Protein AF-A0A352MAC7-F1 (afdb_monomer_lite)

Structure (mmCIF, N/CA/C/O backbone):
data_AF-A0A352MAC7-F1
#
_entry.id   AF-A0A352MAC7-F1
#
loop_
_atom_site.group_PDB
_atom_site.id
_atom_site.type_symbol
_atom_site.label_atom_id
_atom_site.label_alt_id
_atom_site.label_comp_id
_atom_site.label_asym_id
_atom_site.label_entity_id
_atom_site.label_seq_id
_atom_site.pdbx_PDB_ins_code
_atom_site.Cartn_x
_atom_site.Cartn_y
_atom_site.Cartn_z
_atom_site.occupancy
_atom_site.B_iso_or_equiv
_atom_site.auth_seq_id
_atom_site.auth_comp_id
_atom_site.auth_asym_id
_atom_site.auth_atom_id
_atom_site.pdbx_PDB_model_num
ATOM 1 N N . MET A 1 1 ? -10.032 -24.413 -21.551 1.00 41.28 1 MET A N 1
ATOM 2 C CA . MET A 1 1 ? -10.081 -24.296 -20.079 1.00 41.28 1 MET A CA 1
ATOM 3 C C . MET A 1 1 ? -9.600 -22.905 -19.734 1.00 41.28 1 MET A C 1
ATOM 5 O O . MET A 1 1 ? -8.398 -22.683 -19.654 1.00 41.28 1 MET A O 1
ATOM 9 N N . ASP A 1 2 ? -10.530 -21.963 -19.620 1.00 54.56 2 ASP A N 1
ATOM 10 C CA . ASP A 1 2 ? -10.239 -20.599 -19.197 1.00 54.56 2 ASP A CA 1
ATOM 11 C C . ASP A 1 2 ? -9.741 -20.632 -17.755 1.00 54.56 2 ASP A C 1
ATOM 13 O O . ASP A 1 2 ? -10.463 -20.960 -16.812 1.00 54.56 2 ASP A O 1
ATOM 17 N N . LYS A 1 3 ? -8.442 -20.391 -17.597 1.00 60.97 3 LYS A N 1
ATOM 18 C CA . LYS A 1 3 ? -7.799 -20.293 -16.296 1.00 60.97 3 LYS A CA 1
ATOM 19 C C . LYS A 1 3 ? -8.347 -19.027 -15.644 1.00 60.97 3 LYS A C 1
ATOM 21 O O . LYS A 1 3 ? -8.003 -17.934 -16.078 1.00 60.97 3 LYS A O 1
ATOM 26 N N . VAL A 1 4 ? -9.214 -19.169 -14.640 1.00 63.81 4 VAL A N 1
ATOM 27 C CA . VAL A 1 4 ? -9.703 -18.032 -13.848 1.00 63.81 4 VAL A CA 1
ATOM 28 C C . VAL A 1 4 ? -8.493 -17.387 -13.184 1.00 63.81 4 VAL A C 1
ATOM 30 O O . VAL A 1 4 ? -7.916 -17.918 -12.232 1.00 63.81 4 VAL A O 1
ATOM 33 N N . GLU A 1 5 ? -8.047 -16.279 -13.760 1.00 80.50 5 GLU A N 1
ATOM 34 C CA . GLU A 1 5 ? -6.877 -15.565 -13.294 1.00 80.50 5 GLU A CA 1
ATOM 35 C C . GLU A 1 5 ? -7.247 -14.821 -12.012 1.00 80.50 5 GLU A C 1
ATOM 37 O O . GLU A 1 5 ? -8.220 -14.068 -11.945 1.00 80.50 5 GLU A O 1
ATOM 42 N N . ARG A 1 6 ? -6.501 -15.094 -10.941 1.00 85.75 6 ARG A N 1
ATOM 43 C CA . ARG A 1 6 ? -6.726 -14.454 -9.649 1.00 85.75 6 ARG A CA 1
ATOM 44 C C . ARG A 1 6 ? -6.417 -12.961 -9.797 1.00 85.75 6 ARG A C 1
ATOM 46 O O . ARG A 1 6 ? -5.260 -12.596 -9.987 1.00 85.75 6 ARG A O 1
ATOM 53 N N . GLN A 1 7 ? -7.440 -12.116 -9.664 1.00 89.88 7 GLN A N 1
ATOM 54 C CA . GLN A 1 7 ? -7.330 -10.656 -9.749 1.00 89.88 7 GLN A CA 1
ATOM 55 C C . GLN A 1 7 ? -6.658 -10.080 -8.493 1.00 89.88 7 GLN A C 1
ATOM 57 O O . GLN A 1 7 ? -7.298 -9.540 -7.596 1.00 89.88 7 GLN A O 1
ATOM 62 N N . THR A 1 8 ? -5.343 -10.254 -8.403 1.00 91.56 8 THR A N 1
ATOM 63 C CA . THR A 1 8 ? -4.502 -9.747 -7.313 1.00 91.56 8 THR A CA 1
ATOM 64 C C . THR A 1 8 ? -3.255 -9.101 -7.881 1.00 91.56 8 THR A C 1
ATOM 66 O O . THR A 1 8 ? -2.709 -9.619 -8.850 1.00 91.56 8 THR A O 1
ATOM 69 N N . PHE A 1 9 ? -2.747 -8.059 -7.219 1.00 91.56 9 PHE A N 1
ATOM 70 C CA . PHE A 1 9 ? -1.490 -7.427 -7.615 1.00 91.56 9 PHE A CA 1
ATOM 71 C C . PHE A 1 9 ? -0.338 -8.434 -7.628 1.00 91.56 9 PHE A C 1
ATOM 73 O O . PHE A 1 9 ? -0.003 -9.044 -6.596 1.00 91.56 9 PHE A O 1
ATOM 80 N N . GLY A 1 10 ? 0.273 -8.580 -8.800 1.00 92.38 10 GLY A N 1
ATOM 81 C CA . GLY A 1 10 ? 1.480 -9.355 -9.022 1.00 92.38 10 GLY A CA 1
ATOM 82 C C . GLY A 1 10 ? 2.701 -8.706 -8.373 1.00 92.38 10 GLY A C 1
ATOM 83 O O . GLY A 1 10 ? 2.661 -7.586 -7.870 1.00 92.38 10 GLY A O 1
ATOM 84 N N . LYS A 1 11 ? 3.836 -9.412 -8.389 1.00 91.81 11 LYS A N 1
ATOM 85 C CA . LYS A 1 11 ? 5.083 -8.931 -7.769 1.00 91.81 11 LYS A CA 1
ATOM 86 C C . LYS A 1 11 ? 5.537 -7.575 -8.324 1.00 91.81 11 LYS A C 1
ATOM 88 O O . LYS A 1 11 ? 5.989 -6.739 -7.554 1.00 91.81 11 LYS A O 1
ATOM 93 N N . ASN A 1 12 ? 5.392 -7.369 -9.632 1.00 93.44 12 ASN A N 1
ATOM 94 C CA . ASN A 1 12 ? 5.821 -6.144 -10.310 1.00 93.44 12 ASN A CA 1
ATOM 95 C C . ASN A 1 12 ? 4.887 -4.957 -10.060 1.00 93.44 12 ASN A C 1
ATOM 97 O O . ASN A 1 12 ? 5.300 -3.828 -10.271 1.00 93.44 12 ASN A O 1
ATOM 101 N N . GLU A 1 13 ? 3.658 -5.205 -9.605 1.00 94.69 13 GLU A N 1
ATOM 102 C CA . GLU A 1 13 ? 2.656 -4.173 -9.317 1.00 94.69 13 GLU A CA 1
ATOM 103 C C . GLU A 1 13 ? 2.659 -3.757 -7.842 1.00 94.69 13 GLU A C 1
ATOM 105 O O . GLU A 1 13 ? 2.013 -2.783 -7.468 1.00 94.69 13 GLU A O 1
ATOM 110 N N . ARG A 1 14 ? 3.373 -4.484 -6.975 1.00 95.06 14 ARG A N 1
ATOM 111 C CA . ARG A 1 14 ? 3.477 -4.153 -5.551 1.00 95.06 14 ARG A CA 1
ATOM 112 C C . ARG A 1 14 ? 4.645 -3.210 -5.315 1.00 95.06 14 ARG A C 1
ATOM 114 O O . ARG A 1 14 ? 5.799 -3.558 -5.554 1.00 95.06 14 ARG A O 1
ATOM 121 N N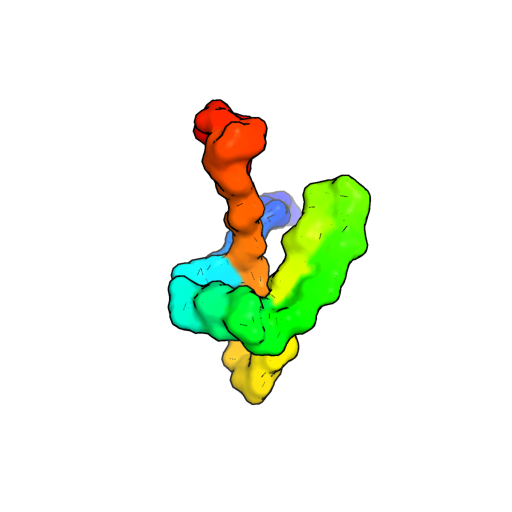 . LEU A 1 15 ? 4.351 -2.046 -4.752 1.00 95.25 15 LEU A N 1
ATOM 122 C CA . LEU A 1 15 ? 5.368 -1.118 -4.285 1.00 95.25 15 LEU A CA 1
ATOM 123 C C . LEU A 1 15 ? 5.900 -1.590 -2.922 1.00 95.25 15 LEU A C 1
ATOM 125 O O . LEU A 1 15 ? 5.235 -1.443 -1.902 1.00 95.25 15 LEU A O 1
ATOM 129 N N . CYS A 1 16 ? 7.098 -2.178 -2.895 1.00 94.00 16 CYS A N 1
ATOM 130 C CA . CYS A 1 16 ? 7.698 -2.706 -1.656 1.00 94.00 16 CYS A CA 1
ATOM 131 C C . CYS A 1 16 ? 8.991 -1.999 -1.227 1.00 94.00 16 CYS A C 1
ATOM 133 O O . CYS A 1 16 ? 9.500 -2.261 -0.140 1.00 94.00 16 CYS A O 1
ATOM 135 N N . ARG A 1 17 ? 9.571 -1.145 -2.079 1.00 93.31 17 ARG A N 1
ATOM 136 C CA . ARG A 1 17 ? 10.855 -0.491 -1.789 1.00 93.31 17 ARG A CA 1
ATOM 137 C C . ARG A 1 17 ? 10.628 0.711 -0.876 1.00 93.31 17 ARG A C 1
ATOM 139 O O . ARG A 1 17 ? 10.092 1.711 -1.337 1.00 93.31 17 ARG A O 1
ATOM 146 N N . THR A 1 18 ? 11.101 0.637 0.368 1.00 94.25 18 THR A N 1
ATOM 147 C CA . THR A 1 18 ? 10.929 1.702 1.373 1.00 94.25 18 THR A CA 1
ATOM 148 C C . THR A 1 18 ? 11.398 3.063 0.868 1.00 94.25 18 THR A C 1
ATOM 150 O O . THR A 1 18 ? 10.627 4.004 0.924 1.00 94.25 18 THR A O 1
ATOM 153 N N . LYS A 1 19 ? 12.574 3.143 0.226 1.00 93.75 19 LYS A N 1
ATOM 154 C CA . LYS A 1 19 ? 13.087 4.405 -0.341 1.00 93.75 19 LYS A CA 1
ATOM 155 C C . LYS A 1 19 ? 12.130 5.072 -1.337 1.00 93.75 19 LYS A C 1
ATOM 157 O O . LYS A 1 19 ? 12.001 6.285 -1.322 1.00 93.75 19 LYS A O 1
ATOM 162 N N . LEU A 1 20 ? 11.468 4.284 -2.192 1.00 92.94 20 LEU A N 1
ATOM 163 C CA . LEU A 1 20 ? 10.492 4.822 -3.148 1.00 92.94 20 LEU A CA 1
ATOM 164 C C . LEU A 1 20 ? 9.214 5.272 -2.438 1.00 92.94 20 LEU A C 1
ATOM 166 O O . LEU A 1 20 ? 8.595 6.246 -2.842 1.00 92.94 20 LEU A O 1
ATOM 170 N N . ILE A 1 21 ? 8.806 4.549 -1.394 1.00 95.50 21 ILE A N 1
ATOM 171 C CA . ILE A 1 21 ? 7.652 4.930 -0.578 1.00 95.50 21 ILE A CA 1
ATOM 172 C C . ILE A 1 21 ? 7.940 6.260 0.128 1.00 95.50 21 ILE A C 1
ATOM 174 O O . ILE A 1 21 ? 7.106 7.158 0.060 1.00 95.50 21 ILE A O 1
ATOM 178 N N . ASP A 1 22 ? 9.117 6.403 0.738 1.00 96.06 22 ASP A N 1
ATOM 179 C CA . ASP A 1 22 ? 9.554 7.638 1.395 1.00 96.06 22 ASP A CA 1
ATOM 180 C C . ASP A 1 22 ? 9.585 8.806 0.395 1.00 96.06 22 ASP A C 1
ATOM 182 O O . ASP A 1 22 ? 8.973 9.841 0.644 1.00 96.06 22 ASP A O 1
ATOM 186 N N . GLU A 1 23 ? 10.167 8.602 -0.793 1.00 94.75 23 GLU A N 1
ATOM 187 C CA . GLU A 1 23 ? 10.184 9.597 -1.875 1.00 94.75 23 GLU A CA 1
ATOM 188 C C . GLU A 1 23 ? 8.772 10.031 -2.300 1.00 94.75 23 GLU A C 1
ATOM 190 O O . GLU A 1 23 ? 8.522 11.222 -2.492 1.00 94.75 23 GLU A O 1
ATOM 195 N N . ILE A 1 24 ? 7.829 9.087 -2.411 1.00 95.50 24 ILE A N 1
ATOM 196 C CA . ILE A 1 24 ? 6.422 9.384 -2.713 1.00 95.50 24 ILE A CA 1
ATOM 197 C C . ILE A 1 24 ? 5.791 10.220 -1.596 1.00 95.50 24 ILE A C 1
ATOM 199 O O . ILE A 1 24 ? 5.002 11.115 -1.885 1.00 95.50 24 ILE A O 1
ATOM 203 N N . PHE A 1 25 ? 6.110 9.961 -0.327 1.00 94.75 25 PHE A N 1
ATOM 204 C CA . PHE A 1 25 ? 5.580 10.754 0.785 1.00 94.75 25 PHE A CA 1
ATOM 205 C C . PHE A 1 25 ? 6.199 12.152 0.890 1.00 94.75 25 PHE A C 1
ATOM 207 O O . PHE A 1 25 ? 5.509 13.066 1.339 1.00 94.75 25 PHE A O 1
ATOM 214 N N . GLU A 1 26 ? 7.454 12.324 0.477 1.00 95.88 26 GLU A N 1
ATOM 215 C CA . GLU A 1 26 ? 8.163 13.608 0.507 1.00 95.88 26 GLU A CA 1
ATOM 216 C C . GLU A 1 26 ? 7.825 14.502 -0.694 1.00 95.88 26 GLU A C 1
ATOM 218 O O . GLU A 1 26 ? 7.553 15.688 -0.520 1.00 95.88 26 GLU A O 1
ATOM 223 N N . ASN A 1 27 ? 7.821 13.937 -1.906 1.00 96.06 27 ASN A N 1
ATOM 224 C CA . ASN A 1 27 ? 7.744 14.689 -3.166 1.00 96.06 27 ASN A CA 1
ATOM 225 C C . ASN A 1 27 ? 6.463 14.413 -3.970 1.00 96.06 27 ASN A C 1
ATOM 227 O O . ASN A 1 27 ? 6.245 15.008 -5.027 1.00 96.06 27 ASN A O 1
ATOM 231 N N . GLY A 1 28 ? 5.625 13.481 -3.513 1.00 95.62 28 GLY A N 1
ATOM 232 C CA . GLY A 1 28 ? 4.419 13.079 -4.223 1.00 95.62 28 GLY A CA 1
ATOM 233 C C . GLY A 1 28 ? 3.278 14.085 -4.111 1.00 95.62 28 GLY A C 1
ATOM 234 O O . GLY A 1 28 ? 3.129 14.835 -3.147 1.00 95.62 28 GLY A O 1
ATOM 235 N N . SER A 1 29 ? 2.407 14.043 -5.112 1.00 97.50 29 SER A N 1
ATOM 236 C CA . SER A 1 29 ? 1.120 14.724 -5.080 1.00 97.50 29 SER A CA 1
ATOM 237 C C . SER A 1 29 ? 0.133 13.961 -4.201 1.00 97.50 29 SER A C 1
ATOM 239 O O . SER A 1 29 ? 0.152 12.730 -4.121 1.00 97.50 29 SER A O 1
ATOM 241 N N . VAL A 1 30 ? -0.771 14.699 -3.558 1.00 97.69 30 VAL A N 1
ATOM 242 C CA . VAL A 1 30 ? -1.775 14.139 -2.650 1.00 97.69 30 VAL A CA 1
ATOM 243 C C . VAL A 1 30 ? -3.162 14.539 -3.117 1.00 97.69 30 VAL A C 1
ATOM 245 O O . VAL A 1 30 ? -3.417 15.708 -3.391 1.00 97.69 30 VAL A O 1
ATOM 248 N N . PHE A 1 31 ? -4.084 13.581 -3.134 1.00 96.94 31 PHE A N 1
ATOM 249 C CA . PHE A 1 31 ? -5.507 13.888 -3.183 1.00 96.94 31 PHE A CA 1
ATOM 250 C C . PHE A 1 31 ? -6.282 13.044 -2.180 1.00 96.94 31 PHE A C 1
ATOM 252 O O . PHE A 1 31 ? -5.842 11.987 -1.719 1.00 96.94 31 PHE A O 1
ATOM 259 N N . HIS A 1 32 ? -7.455 13.549 -1.823 1.00 97.44 32 HIS A N 1
ATOM 260 C CA . HIS A 1 32 ? -8.329 12.943 -0.838 1.00 97.44 32 HIS A CA 1
ATOM 261 C C . HIS A 1 32 ? -9.642 12.545 -1.502 1.00 97.44 32 HIS A C 1
ATOM 263 O O . HIS A 1 32 ? -10.204 13.282 -2.308 1.00 97.44 32 HIS A O 1
ATOM 269 N N . THR A 1 33 ? -10.128 11.372 -1.133 1.00 96.12 33 THR A N 1
ATOM 270 C CA . THR A 1 33 ? -11.494 10.915 -1.387 1.00 96.12 33 THR A CA 1
ATOM 271 C C . THR A 1 33 ? -12.215 10.804 -0.045 1.00 96.12 33 THR A C 1
ATOM 273 O O . THR A 1 33 ? -11.596 10.960 1.009 1.00 96.12 33 THR A O 1
ATOM 276 N N . SER A 1 34 ? -13.512 10.497 -0.052 1.00 95.56 34 SER A N 1
ATOM 277 C CA . SER A 1 34 ? -14.270 10.271 1.187 1.00 95.56 34 SER A CA 1
ATOM 278 C C . SER A 1 34 ? -13.716 9.123 2.043 1.00 95.56 34 SER A C 1
ATOM 280 O O . SER A 1 34 ? -13.956 9.098 3.246 1.00 95.56 34 SER A O 1
ATOM 282 N N . LEU A 1 35 ? -12.975 8.187 1.438 1.00 93.75 35 LEU A N 1
ATOM 283 C CA . LEU A 1 35 ? -12.497 6.967 2.096 1.00 93.75 35 LEU A CA 1
ATOM 284 C C . LEU A 1 35 ? -10.970 6.873 2.192 1.00 93.75 35 LEU A C 1
ATOM 286 O O . LEU A 1 35 ? -10.451 6.200 3.080 1.00 93.75 35 LEU A O 1
ATOM 290 N N . PHE A 1 36 ? -10.240 7.533 1.294 1.00 95.56 36 PHE A N 1
ATOM 291 C CA . PHE A 1 36 ? -8.799 7.341 1.141 1.00 95.56 36 PHE A CA 1
ATOM 292 C C . PHE A 1 36 ? -8.051 8.656 0.967 1.00 95.56 36 PHE A C 1
ATOM 294 O O . PHE A 1 36 ? -8.491 9.549 0.242 1.00 95.56 36 PHE A O 1
ATOM 301 N N . LYS A 1 37 ? -6.857 8.714 1.557 1.00 95.88 37 LYS A N 1
ATOM 302 C CA . LYS A 1 37 ? -5.788 9.628 1.154 1.00 95.88 37 LYS A CA 1
ATOM 303 C C . LYS A 1 37 ? -4.890 8.879 0.174 1.00 95.88 37 LYS A C 1
ATOM 305 O O . LYS A 1 37 ? -4.316 7.858 0.547 1.00 95.88 37 LYS A O 1
ATOM 310 N N . VAL A 1 38 ? -4.755 9.388 -1.044 1.00 97.31 38 VAL A N 1
ATOM 311 C CA . VAL A 1 38 ? -3.876 8.812 -2.065 1.00 97.31 38 VAL A CA 1
ATOM 312 C C . VAL A 1 38 ? -2.673 9.727 -2.236 1.00 97.31 38 VAL A C 1
ATOM 314 O O . VAL A 1 38 ? -2.829 10.928 -2.452 1.00 97.31 38 VAL A O 1
ATOM 317 N N . VAL A 1 39 ? -1.480 9.149 -2.121 1.00 97.56 39 VAL A N 1
ATOM 318 C CA . VAL A 1 39 ? -0.198 9.824 -2.352 1.00 97.56 39 VAL A CA 1
ATOM 319 C C . VAL A 1 39 ? 0.470 9.135 -3.532 1.00 97.56 39 VAL A C 1
ATOM 321 O O . VAL A 1 39 ? 0.530 7.905 -3.561 1.00 97.56 39 VAL A O 1
ATOM 324 N N . TRP A 1 40 ? 0.909 9.903 -4.524 1.00 97.12 40 TRP A N 1
ATOM 325 C CA . TRP A 1 40 ? 1.404 9.352 -5.782 1.00 97.12 40 TRP A CA 1
ATOM 326 C C . TRP A 1 40 ? 2.447 10.259 -6.435 1.00 97.12 40 TRP A C 1
ATOM 328 O O . TRP A 1 40 ? 2.487 11.464 -6.200 1.00 97.12 40 TRP A O 1
ATOM 338 N N . ILE A 1 41 ? 3.280 9.672 -7.291 1.00 95.81 41 ILE A N 1
ATOM 339 C CA . ILE A 1 41 ? 4.244 10.386 -8.129 1.00 95.81 41 ILE A CA 1
ATOM 340 C C . ILE A 1 41 ? 4.313 9.706 -9.498 1.00 95.81 41 ILE A C 1
ATOM 342 O O . ILE A 1 41 ? 4.091 8.497 -9.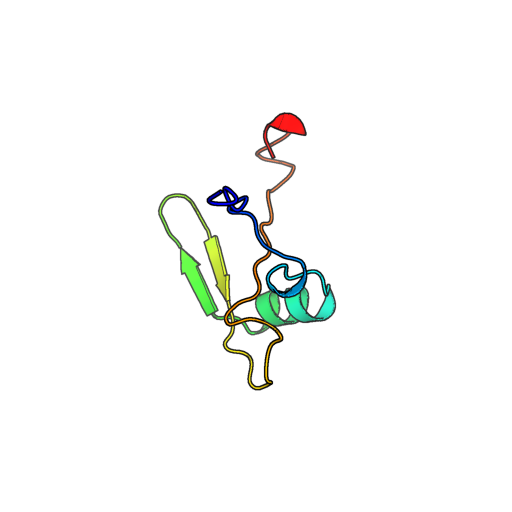607 1.00 95.81 41 ILE A O 1
ATOM 346 N N . ILE A 1 42 ? 4.613 10.472 -10.544 1.00 94.56 42 ILE A N 1
ATOM 347 C CA . ILE A 1 42 ? 4.937 9.911 -11.859 1.00 94.56 42 ILE A CA 1
ATOM 348 C C . ILE A 1 42 ? 6.411 9.536 -11.833 1.00 94.56 42 ILE A C 1
ATOM 350 O O . ILE A 1 42 ? 7.263 10.395 -11.617 1.00 94.56 42 ILE A O 1
ATOM 354 N N . SER A 1 43 ? 6.718 8.257 -12.042 1.00 89.94 43 SER A N 1
ATOM 355 C CA . SER A 1 43 ? 8.113 7.844 -12.150 1.00 89.94 43 SER A CA 1
ATOM 356 C C . SER A 1 43 ? 8.704 8.353 -13.462 1.00 89.94 43 SER A C 1
ATOM 358 O O . SER A 1 43 ? 8.103 8.194 -14.522 1.00 89.94 43 SER A O 1
ATOM 360 N N . SER A 1 44 ? 9.892 8.946 -13.387 1.00 86.38 44 SER A N 1
ATOM 361 C CA . SER A 1 44 ? 10.700 9.319 -14.554 1.00 86.38 44 SER A CA 1
ATOM 362 C C . SER A 1 44 ? 11.431 8.128 -15.180 1.00 86.38 44 SER A C 1
ATOM 364 O O . SER A 1 44 ? 12.009 8.262 -16.254 1.00 86.38 44 SER A O 1
ATOM 366 N N . THR A 1 45 ? 11.436 6.977 -14.502 1.00 85.88 45 THR A N 1
ATOM 367 C CA . THR A 1 45 ? 12.108 5.749 -14.940 1.00 85.88 45 THR A CA 1
ATOM 368 C C . THR A 1 45 ? 11.084 4.707 -15.363 1.00 85.88 45 THR A C 1
ATOM 370 O O . THR A 1 45 ? 9.994 4.634 -14.791 1.00 85.88 45 THR A O 1
ATOM 373 N N . ASP A 1 46 ? 11.460 3.852 -16.313 1.00 87.00 46 ASP A N 1
ATOM 374 C CA . ASP A 1 46 ? 10.647 2.700 -16.685 1.00 87.00 46 ASP A CA 1
ATOM 375 C C . ASP A 1 46 ? 10.381 1.792 -15.481 1.00 87.00 46 ASP A C 1
ATOM 377 O O . ASP A 1 46 ? 11.288 1.317 -14.786 1.00 87.00 46 ASP A O 1
ATOM 381 N N . LEU A 1 47 ? 9.096 1.544 -15.245 1.00 88.88 47 LEU A N 1
ATOM 382 C CA . LEU A 1 47 ? 8.623 0.647 -14.207 1.00 88.88 47 LEU A CA 1
ATOM 383 C C . LEU A 1 47 ? 8.351 -0.747 -14.793 1.00 88.88 47 LEU A C 1
ATOM 385 O O . LEU A 1 47 ? 7.928 -0.876 -15.941 1.00 88.88 47 LEU A O 1
ATOM 389 N N . PRO A 1 48 ? 8.512 -1.817 -13.993 1.00 89.94 48 PRO A N 1
ATOM 390 C CA . PRO A 1 48 ? 8.215 -3.184 -14.428 1.00 89.94 48 PRO A CA 1
ATOM 391 C C . PRO A 1 48 ? 6.712 -3.445 -14.659 1.00 89.94 48 PRO A C 1
ATOM 393 O O . PRO A 1 48 ? 6.332 -4.527 -15.108 1.00 89.94 48 PRO A O 1
ATOM 396 N N . SER A 1 49 ? 5.852 -2.484 -14.323 1.00 90.94 49 SER A N 1
ATOM 397 C CA . SER A 1 49 ? 4.408 -2.472 -14.552 1.00 90.94 49 SER A CA 1
ATOM 398 C C . SER A 1 49 ? 3.951 -1.035 -14.826 1.00 90.94 49 SER A C 1
ATOM 400 O O . SER A 1 49 ? 4.668 -0.080 -14.536 1.00 90.94 49 SER A O 1
ATOM 402 N N . ARG A 1 50 ? 2.721 -0.856 -15.330 1.00 90.62 50 ARG A N 1
ATOM 403 C CA . ARG A 1 50 ? 2.141 0.485 -15.555 1.00 90.62 50 ARG A CA 1
ATOM 404 C C . ARG A 1 50 ? 2.024 1.317 -14.274 1.00 90.62 50 ARG A C 1
ATOM 406 O O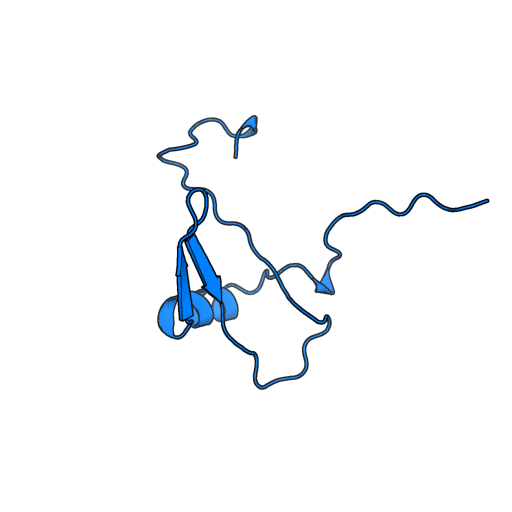 . ARG A 1 50 ? 2.090 2.537 -14.332 1.00 90.62 50 ARG A O 1
ATOM 413 N N . ALA A 1 51 ? 1.814 0.655 -13.140 1.00 93.25 51 ALA A N 1
ATOM 414 C CA . ALA A 1 51 ? 1.727 1.277 -11.829 1.00 93.25 51 ALA A CA 1
ATOM 415 C C . ALA A 1 51 ? 2.165 0.293 -10.741 1.00 93.25 51 ALA A C 1
ATOM 417 O O . ALA A 1 51 ? 1.919 -0.914 -10.838 1.00 93.25 51 ALA A O 1
ATOM 418 N N . GLN A 1 52 ? 2.786 0.831 -9.693 1.00 95.19 52 GLN A N 1
ATOM 419 C CA . GLN A 1 52 ? 3.110 0.1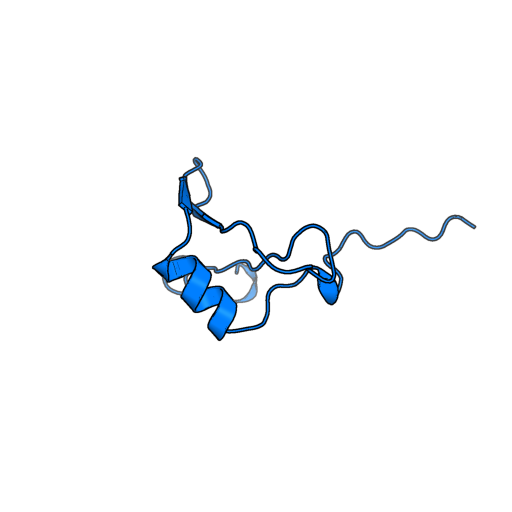07 -8.471 1.00 95.19 52 GLN A CA 1
ATOM 420 C C . GLN A 1 52 ? 2.320 0.697 -7.304 1.00 95.19 52 GLN A C 1
ATOM 422 O O . GLN A 1 52 ? 2.262 1.915 -7.152 1.00 95.19 52 GLN A O 1
ATOM 427 N N . VAL A 1 53 ? 1.720 -0.160 -6.480 1.00 95.56 53 VAL A N 1
ATOM 428 C CA . VAL A 1 53 ? 0.787 0.243 -5.423 1.00 95.56 53 VAL A CA 1
ATOM 429 C C . VAL A 1 53 ? 1.209 -0.341 -4.078 1.00 95.56 53 VAL A C 1
ATOM 431 O O . VAL A 1 53 ? 1.599 -1.506 -3.979 1.00 95.56 53 VAL A O 1
ATOM 434 N N . ALA A 1 54 ? 1.098 0.475 -3.033 1.00 96.19 54 ALA A N 1
ATOM 435 C CA . ALA A 1 54 ? 1.138 0.057 -1.638 1.00 96.19 54 ALA A CA 1
ATOM 436 C C . ALA A 1 54 ? -0.098 0.605 -0.919 1.00 96.19 54 ALA A C 1
ATOM 438 O O . ALA A 1 54 ? -0.557 1.708 -1.214 1.00 96.19 54 ALA A O 1
ATOM 439 N N . VAL A 1 55 ? -0.618 -0.156 0.043 1.00 95.31 55 VAL A N 1
ATOM 440 C CA . VAL A 1 55 ? -1.726 0.271 0.903 1.00 95.31 55 VAL A CA 1
ATOM 441 C C . VAL A 1 55 ? -1.208 0.357 2.330 1.00 95.31 55 VAL A C 1
ATOM 443 O O . VAL A 1 55 ? -0.633 -0.601 2.845 1.00 95.31 55 VAL A O 1
ATOM 446 N N . SER A 1 56 ? -1.400 1.513 2.961 1.00 94.50 56 SER A N 1
ATOM 447 C CA . SER A 1 56 ? -1.028 1.748 4.355 1.00 94.50 56 SER A CA 1
ATOM 448 C C . SER A 1 56 ? -2.286 1.917 5.196 1.00 94.50 56 SER A C 1
ATOM 450 O O . SER A 1 56 ? -3.124 2.770 4.900 1.00 94.50 56 SER A O 1
ATOM 452 N N . VAL A 1 57 ? -2.416 1.103 6.247 1.00 94.81 57 VAL A N 1
ATOM 453 C CA . VAL A 1 57 ? -3.560 1.131 7.165 1.00 94.81 57 VAL A CA 1
ATOM 454 C C . VAL A 1 57 ? -3.077 1.524 8.565 1.00 94.81 57 VAL A C 1
ATOM 456 O O . VAL A 1 57 ? -2.215 0.846 9.136 1.00 94.81 57 VAL A O 1
ATOM 459 N N . PRO A 1 58 ? -3.610 2.603 9.168 1.00 93.12 58 PRO A N 1
ATOM 460 C CA . PRO A 1 58 ? -3.160 3.055 10.475 1.00 93.12 58 PRO A CA 1
ATOM 461 C C . PRO A 1 58 ? -3.585 2.075 11.575 1.00 93.12 58 PRO A C 1
ATOM 463 O O . PRO A 1 58 ? -4.772 1.857 11.826 1.00 93.12 58 PRO A O 1
ATOM 466 N N . LYS A 1 59 ? -2.603 1.558 12.322 1.00 93.94 59 LYS A N 1
ATOM 467 C CA . LYS A 1 59 ? -2.818 0.640 13.458 1.00 93.94 59 LYS A CA 1
ATOM 468 C C . LYS A 1 59 ? -3.712 1.227 14.560 1.00 93.94 59 LYS A C 1
ATOM 470 O O . LYS A 1 59 ? -4.363 0.472 15.279 1.00 93.94 59 LYS A O 1
ATOM 475 N N . ARG A 1 60 ? -3.729 2.560 14.703 1.00 92.12 60 ARG A N 1
ATOM 476 C CA . ARG A 1 60 ? -4.523 3.275 15.717 1.00 92.12 60 ARG A CA 1
ATOM 477 C C . ARG 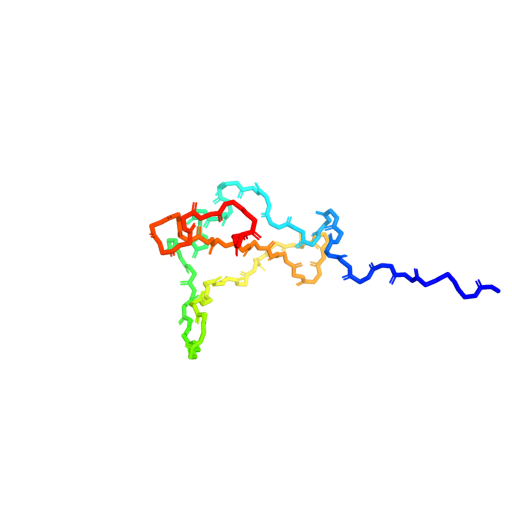A 1 60 ? -6.025 3.146 15.465 1.00 92.12 60 ARG A C 1
ATOM 479 O O . ARG A 1 60 ? -6.756 2.859 16.405 1.00 92.12 60 ARG A O 1
ATOM 486 N N . SER A 1 61 ? -6.459 3.336 14.219 1.00 91.75 61 SER A N 1
ATOM 487 C CA . SER A 1 61 ? -7.877 3.279 13.841 1.00 91.75 61 SER A CA 1
ATOM 488 C C . SER A 1 61 ? -8.342 1.843 13.596 1.00 91.75 61 SER A C 1
ATOM 490 O O . SER A 1 61 ? -9.439 1.472 13.996 1.00 91.75 61 SER A O 1
ATOM 492 N N . PHE A 1 62 ? -7.482 1.003 13.011 1.00 94.38 62 PHE A N 1
ATOM 493 C CA . PHE A 1 62 ? -7.777 -0.401 12.719 1.00 94.38 62 PHE A CA 1
ATOM 494 C C . PHE A 1 62 ? -6.955 -1.299 13.636 1.00 94.38 62 PHE A C 1
ATOM 496 O O . PHE A 1 62 ? -5.891 -1.789 13.261 1.00 94.38 62 PHE A O 1
ATOM 503 N N . ARG A 1 63 ? -7.411 -1.483 14.881 1.00 93.38 63 ARG A N 1
ATOM 504 C CA . ARG A 1 63 ? -6.629 -2.185 15.915 1.00 93.38 63 ARG A CA 1
ATOM 505 C C . ARG A 1 63 ? -6.452 -3.678 15.618 1.00 93.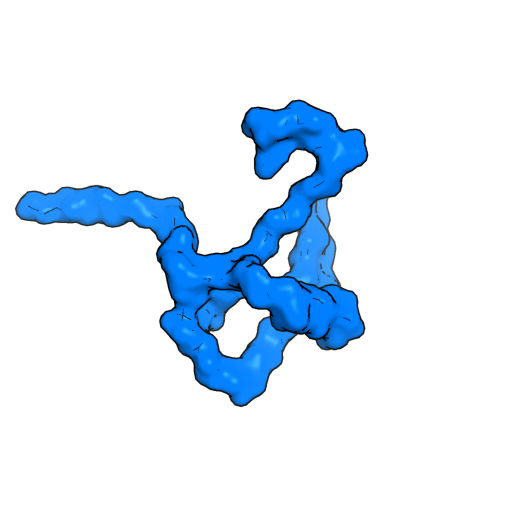38 63 ARG A C 1
ATOM 507 O O . ARG A 1 63 ? -5.366 -4.217 15.857 1.00 93.38 63 ARG A O 1
ATOM 514 N N . LEU A 1 64 ? -7.485 -4.329 15.083 1.00 96.19 64 LEU A N 1
ATOM 515 C CA . LEU A 1 64 ? -7.511 -5.767 14.799 1.00 96.19 64 LEU A CA 1
ATOM 516 C C . LEU A 1 64 ? -6.763 -6.099 13.508 1.00 96.19 64 LEU A C 1
ATOM 518 O O . LEU A 1 64 ? -6.959 -5.437 12.498 1.00 96.19 64 LEU A O 1
ATOM 522 N N . ALA A 1 65 ? -5.931 -7.145 13.544 1.00 93.19 65 ALA A N 1
ATOM 523 C CA . ALA A 1 65 ? -5.118 -7.560 12.399 1.00 93.19 65 ALA A CA 1
ATOM 524 C C . ALA A 1 65 ? -5.935 -8.073 11.215 1.00 93.19 65 ALA A C 1
ATOM 526 O O . ALA A 1 65 ? -5.534 -7.857 10.089 1.00 93.19 65 ALA A O 1
ATOM 527 N N . VAL A 1 66 ? -7.074 -8.705 11.481 1.00 94.69 66 VAL A N 1
ATOM 528 C CA . VAL A 1 66 ? -7.974 -9.213 10.440 1.00 94.69 66 VAL A CA 1
ATOM 529 C C . VAL A 1 66 ? -8.734 -8.100 9.709 1.00 94.69 66 VAL A C 1
ATOM 531 O O . VAL A 1 66 ? -9.239 -8.319 8.617 1.00 94.69 66 VAL A O 1
ATOM 534 N N . THR A 1 67 ? -8.847 -6.915 10.317 1.00 91.88 67 THR A N 1
ATOM 535 C CA . THR A 1 67 ? -9.580 -5.774 9.743 1.00 91.88 67 THR A CA 1
ATOM 536 C C . THR A 1 67 ? -8.680 -4.849 8.921 1.00 91.88 67 THR A C 1
ATOM 538 O O . THR A 1 67 ? -9.191 -4.110 8.087 1.00 91.88 67 THR A O 1
ATOM 541 N N . ARG A 1 68 ? -7.369 -4.851 9.184 1.00 88.81 68 ARG A N 1
ATOM 542 C CA . ARG A 1 68 ? -6.368 -4.114 8.397 1.00 88.81 68 ARG A CA 1
ATOM 543 C C . ARG A 1 68 ? -5.866 -4.967 7.243 1.00 88.81 68 ARG A C 1
ATOM 545 O O . ARG A 1 68 ? -5.573 -4.364 6.193 1.00 88.81 68 ARG A O 1
#

Secondary structure (DSSP, 8-state):
-------S--GGGB---HHHHHHHHHH-EEEE-SS-EEEE---SS--SSS--B-----TTT--STTT-

Radius of gyration: 14.85 Å; chains: 1; bounding box: 27×39×36 Å

Foldseek 3Di:
DPDPDPPDDDPQQADDDPVVVVCQVVPFDWDDDPVDIDGDDDDPDDGPDPHHDDDDDDCVVVVDPVRD

Sequence (68 aa):
MDKVERQTFGKNERLCRTKLIDEIFENGSVFHTSLFKVVWIISSTDLPSRAQVAVSVPKRSFRLAVTR

pLDDT: mean 91.2, std 9.8, range [41.28, 97.69]